Protein AF-A0A9D7QPB3-F1 (afdb_monomer)

Radius of gyration: 18.47 Å; Cα contacts (8 Å, |Δi|>4): 187; chains: 1; bounding box: 46×45×52 Å

Mean predicted aligned error: 7.81 Å

pLDDT: mean 87.66, std 16.95, range [31.95, 98.75]

Foldseek 3Di:
DDDDDPDPPPPPDPPDDDDDLDDPDDAWLDWDAAPVRWMWTDGQLAFIWIQDNVRRTDPDTPDHPNLFFPRDDPFGFNDKAADNCCVPPVDIDTDGDTFPLCVPQPPHPSDDSVDGDNDVDPDDD

Structure (mmCIF, N/CA/C/O backbone):
data_AF-A0A9D7QPB3-F1
#
_entry.id   AF-A0A9D7QPB3-F1
#
loop_
_atom_site.group_PDB
_atom_site.id
_atom_site.type_symbol
_atom_site.label_atom_id
_a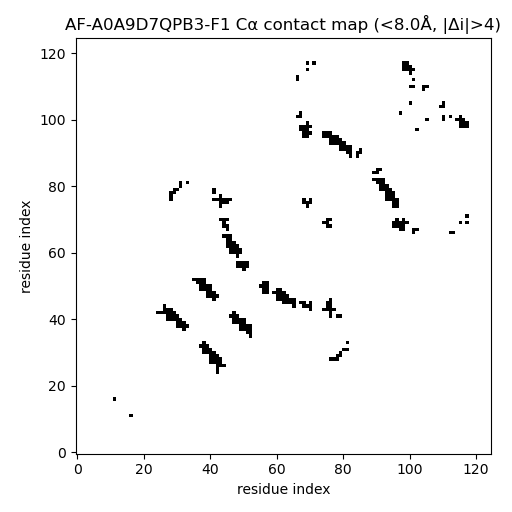tom_site.label_alt_id
_atom_site.label_comp_id
_atom_site.label_asym_id
_atom_site.label_entity_id
_atom_site.label_seq_id
_atom_site.pdbx_PDB_ins_code
_atom_site.Cartn_x
_atom_site.Cartn_y
_atom_site.Cartn_z
_atom_site.occupancy
_atom_site.B_iso_or_equiv
_atom_site.auth_seq_id
_atom_site.auth_comp_id
_atom_site.auth_asym_id
_atom_site.auth_atom_id
_atom_site.pdbx_PDB_model_num
ATOM 1 N N . MET A 1 1 ? -5.115 21.396 -3.109 1.00 39.22 1 MET A N 1
ATOM 2 C CA . MET A 1 1 ? -4.356 22.556 -2.589 1.00 39.22 1 MET A CA 1
ATOM 3 C C . MET A 1 1 ? -4.734 22.730 -1.128 1.00 39.22 1 MET A C 1
ATOM 5 O O . MET A 1 1 ? -5.882 23.034 -0.840 1.00 39.22 1 MET A O 1
ATOM 9 N N . LEU A 1 2 ? -3.802 22.401 -0.235 1.00 33.44 2 LEU A N 1
ATOM 10 C CA . LEU A 1 2 ? -3.960 22.394 1.219 1.00 33.44 2 LEU A CA 1
ATOM 11 C C . LEU A 1 2 ? -4.027 23.837 1.754 1.00 33.44 2 LEU A C 1
ATOM 13 O O . LEU A 1 2 ? -3.284 24.697 1.274 1.00 33.44 2 LEU A O 1
ATOM 17 N N . HIS A 1 3 ? -4.876 24.102 2.747 1.00 31.95 3 HIS A N 1
ATOM 18 C CA . HIS A 1 3 ? -4.805 25.316 3.564 1.00 31.95 3 HIS A CA 1
ATOM 19 C C . HIS A 1 3 ? -5.007 24.980 5.044 1.00 31.95 3 HIS A C 1
ATOM 21 O O . HIS A 1 3 ? -5.977 24.331 5.425 1.00 31.95 3 HIS A O 1
ATOM 27 N N . LEU A 1 4 ? -4.036 25.427 5.843 1.00 54.38 4 LEU A N 1
ATOM 28 C CA . LEU A 1 4 ? -3.980 25.422 7.303 1.00 54.38 4 LEU A CA 1
ATOM 29 C C . LEU A 1 4 ? -4.820 26.584 7.849 1.00 54.38 4 LEU A C 1
ATOM 31 O O . LEU A 1 4 ? -4.553 27.716 7.464 1.00 54.38 4 LEU A O 1
ATOM 35 N N . CYS A 1 5 ? -5.766 26.329 8.754 1.00 40.56 5 CYS A N 1
ATOM 36 C CA . CYS A 1 5 ? -6.184 27.210 9.858 1.00 40.56 5 CYS A CA 1
ATOM 37 C C . CYS A 1 5 ? -7.376 26.544 10.561 1.00 40.56 5 CYS A C 1
ATOM 39 O O . CYS A 1 5 ? -8.261 26.020 9.889 1.00 40.56 5 CYS A O 1
ATOM 41 N N . GLN A 1 6 ? -7.426 26.562 11.894 1.00 57.19 6 GLN A N 1
ATOM 42 C CA . GLN A 1 6 ? -8.628 26.203 12.652 1.00 57.19 6 GLN A CA 1
ATOM 43 C C . GLN A 1 6 ? -9.759 27.161 12.252 1.00 57.19 6 GLN A C 1
ATOM 45 O O . GLN A 1 6 ? -9.828 28.302 12.694 1.00 57.19 6 GLN A O 1
ATOM 50 N N . THR A 1 7 ? -10.626 26.716 11.359 1.00 45.25 7 THR A N 1
ATOM 51 C CA . THR A 1 7 ? -11.916 27.335 11.063 1.00 45.25 7 THR A CA 1
ATOM 52 C C . THR A 1 7 ? -12.871 26.167 10.932 1.00 45.25 7 THR A C 1
ATOM 54 O O . THR A 1 7 ? -12.514 25.170 10.301 1.00 45.25 7 THR A O 1
ATOM 57 N N . GLU A 1 8 ? -14.028 26.231 11.588 1.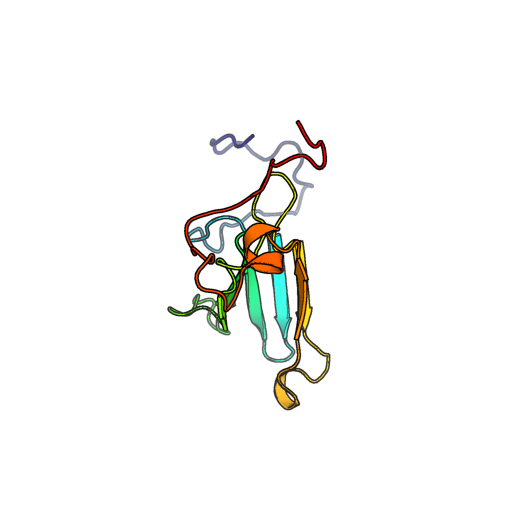00 51.28 8 GLU A N 1
ATOM 58 C CA . GLU A 1 8 ? -15.064 25.215 11.416 1.00 51.28 8 GLU A CA 1
ATOM 59 C C . GLU A 1 8 ? -15.226 24.932 9.921 1.00 51.28 8 GLU A C 1
ATOM 61 O O . GLU A 1 8 ? -15.383 25.854 9.114 1.00 51.28 8 GLU A O 1
ATOM 66 N N . LEU A 1 9 ? -15.065 23.663 9.542 1.00 53.38 9 LEU A N 1
ATOM 67 C CA . LEU A 1 9 ? -15.180 23.232 8.159 1.00 53.38 9 LEU A CA 1
ATOM 68 C C . LEU A 1 9 ? -16.580 23.637 7.694 1.00 53.38 9 LEU A C 1
ATOM 70 O O . LEU A 1 9 ? -17.568 23.047 8.117 1.00 53.38 9 LEU A O 1
ATOM 74 N N . ILE A 1 10 ? -16.662 24.624 6.800 1.00 58.03 10 ILE A N 1
ATOM 75 C CA . ILE A 1 10 ? -17.922 25.212 6.300 1.00 58.03 10 ILE A CA 1
ATOM 76 C C . ILE A 1 10 ? -18.783 24.165 5.539 1.00 58.03 10 ILE A C 1
ATOM 78 O O . ILE A 1 10 ? -19.906 24.435 5.130 1.00 58.03 10 ILE A O 1
ATOM 82 N N . ALA A 1 11 ? -18.272 22.938 5.378 1.00 63.34 11 ALA A N 1
ATOM 83 C CA . ALA A 1 11 ? -18.936 21.789 4.766 1.00 63.34 11 ALA A CA 1
ATOM 84 C C . ALA A 1 11 ? -19.021 20.543 5.678 1.00 63.34 11 ALA A C 1
ATOM 86 O O . ALA A 1 11 ? -19.440 19.481 5.216 1.00 63.34 11 ALA A O 1
ATOM 87 N N . GLN A 1 12 ? -18.621 20.623 6.952 1.00 73.19 12 GLN A N 1
ATOM 88 C CA . GLN A 1 12 ? -18.823 19.515 7.885 1.00 73.19 12 GLN A CA 1
ATOM 89 C C . GLN A 1 12 ? -20.291 19.504 8.311 1.00 73.19 12 GLN A C 1
ATOM 91 O O . GLN A 1 12 ? -20.772 20.454 8.926 1.00 73.19 12 GLN A O 1
ATOM 96 N N . PHE A 1 13 ? -21.017 18.440 7.957 1.00 76.62 13 PHE A N 1
ATOM 97 C CA . PHE A 1 13 ? -22.396 18.282 8.407 1.00 76.62 13 PHE A CA 1
ATOM 98 C C . PHE A 1 13 ? -22.452 18.381 9.940 1.00 76.62 13 PHE A C 1
ATOM 100 O O . PHE A 1 13 ? -21.599 17.794 10.616 1.00 76.62 13 PHE A O 1
ATOM 107 N N . PRO A 1 14 ? -23.447 19.091 10.502 1.00 73.56 14 PRO A N 1
ATOM 108 C CA . PRO A 1 14 ? -23.607 19.155 11.944 1.00 73.56 14 PRO A CA 1
ATOM 109 C C . PRO A 1 14 ? -23.729 17.721 12.478 1.00 73.56 14 PRO A C 1
ATOM 111 O O . PRO A 1 14 ? -24.544 16.950 11.972 1.00 73.56 14 PRO A O 1
ATOM 114 N N . ASN A 1 15 ? -22.888 17.373 13.460 1.00 86.69 15 ASN A N 1
ATOM 115 C CA . ASN A 1 15 ? -22.659 16.039 14.059 1.00 86.69 15 ASN A CA 1
ATOM 116 C C . ASN A 1 15 ? -21.517 15.182 13.481 1.00 86.69 15 ASN A C 1
ATOM 118 O O . ASN A 1 15 ? -21.329 14.056 13.938 1.00 86.69 15 ASN A O 1
ATOM 122 N N . PHE A 1 16 ? -20.713 15.694 12.551 1.00 87.44 16 PHE A N 1
ATOM 123 C CA . PHE A 1 16 ? -19.432 15.073 12.204 1.00 87.44 16 PHE A CA 1
ATOM 124 C C . PHE A 1 16 ? -18.287 15.771 12.939 1.00 87.44 16 PHE A C 1
ATOM 126 O O . PHE A 1 16 ? -18.298 16.989 13.103 1.00 87.44 16 PHE A O 1
ATOM 133 N N . THR A 1 17 ? -17.279 15.002 13.350 1.00 87.88 17 THR A N 1
ATOM 134 C CA . THR A 1 17 ? -16.012 15.513 13.889 1.00 87.88 17 THR A CA 1
ATOM 135 C C . THR A 1 17 ? -14.860 15.088 12.986 1.00 87.88 17 THR A C 1
ATOM 137 O O . THR A 1 17 ? -14.963 14.122 12.233 1.00 87.88 17 THR A O 1
ATOM 140 N N . ASN A 1 18 ? -13.771 15.854 13.011 1.00 87.06 18 ASN A N 1
ATOM 141 C CA . ASN A 1 18 ? -12.527 15.503 12.337 1.00 87.06 18 ASN A CA 1
ATOM 142 C C . ASN A 1 18 ? -11.421 15.436 13.392 1.00 87.06 18 ASN A C 1
ATOM 144 O O . ASN A 1 18 ? -11.233 16.391 14.147 1.00 87.06 18 ASN A O 1
ATOM 148 N N . SER A 1 19 ? -10.715 14.313 13.455 1.00 89.75 19 SER A N 1
ATOM 149 C CA . SER A 1 19 ? -9.561 14.123 14.324 1.00 89.75 19 SER A CA 1
ATOM 150 C C . SER A 1 19 ? -8.389 13.583 13.517 1.00 89.75 19 SER A C 1
ATOM 152 O O . SER A 1 19 ? -8.524 12.679 12.694 1.00 89.75 19 SER A O 1
ATOM 154 N N . VAL A 1 20 ? -7.209 14.143 13.771 1.00 88.94 20 VAL A N 1
ATOM 155 C CA . VAL A 1 20 ? -5.968 13.623 13.200 1.00 88.94 20 VAL A CA 1
ATOM 156 C C . VAL A 1 20 ? -5.597 12.349 13.951 1.00 88.94 20 VAL A C 1
ATOM 158 O O . VAL A 1 20 ? -5.404 12.385 15.164 1.00 88.94 20 VAL A O 1
ATOM 161 N N . ILE A 1 21 ? -5.492 11.237 13.224 1.00 87.69 21 ILE A N 1
ATOM 162 C CA . ILE A 1 21 ? -5.094 9.935 13.783 1.00 87.69 21 ILE A CA 1
ATOM 163 C C . ILE A 1 21 ? -3.582 9.713 13.651 1.00 87.69 21 ILE A C 1
ATOM 165 O O . ILE A 1 21 ? -2.956 9.158 14.547 1.00 87.69 21 ILE A O 1
ATOM 169 N N . SER A 1 22 ? -2.976 10.161 12.548 1.00 89.25 22 SER A N 1
ATOM 170 C CA . SER A 1 22 ? -1.536 10.050 12.289 1.00 89.25 22 SER A CA 1
ATOM 171 C C . SER A 1 22 ? -1.107 11.030 11.191 1.00 89.25 22 SER A C 1
ATOM 173 O O . SER A 1 22 ? -1.926 11.425 10.362 1.00 89.25 22 SER A O 1
ATOM 175 N N . THR A 1 23 ? 0.168 11.429 11.185 1.00 88.94 23 THR A N 1
ATOM 176 C CA . THR A 1 23 ? 0.734 12.416 10.243 1.00 88.94 23 THR A CA 1
ATOM 177 C C . THR A 1 23 ? 1.997 11.941 9.519 1.00 88.94 23 THR A C 1
ATOM 179 O O . THR A 1 23 ? 2.510 12.655 8.665 1.00 88.94 23 THR A O 1
ATOM 182 N N . SER A 1 24 ? 2.517 10.752 9.836 1.00 90.88 24 SER A N 1
ATOM 183 C CA . SER A 1 24 ? 3.798 10.249 9.313 1.00 90.88 24 SER A CA 1
ATOM 184 C C . SER A 1 24 ? 3.620 9.402 8.046 1.00 90.88 24 SER A C 1
ATOM 186 O O . SER A 1 24 ? 3.898 8.195 8.044 1.00 90.88 24 SER A O 1
ATOM 188 N N . TRP A 1 25 ? 3.135 10.043 6.983 1.00 95.88 25 TRP A N 1
ATOM 189 C CA . TRP A 1 25 ? 2.842 9.425 5.688 1.00 95.88 25 TRP A CA 1
ATOM 190 C C . TRP A 1 25 ? 3.347 10.291 4.536 1.00 95.88 25 TRP A C 1
ATOM 192 O O . TRP A 1 25 ? 3.342 11.516 4.651 1.00 95.88 25 TRP A O 1
ATOM 202 N N . ASP A 1 26 ? 3.742 9.650 3.440 1.00 96.06 26 ASP A N 1
ATOM 203 C CA . ASP A 1 26 ? 4.212 10.332 2.234 1.00 96.06 26 ASP A CA 1
ATOM 204 C C . ASP A 1 26 ? 3.018 10.765 1.364 1.00 96.06 26 ASP A C 1
ATOM 206 O O . ASP A 1 26 ? 2.766 11.957 1.193 1.00 96.06 26 ASP A O 1
ATOM 210 N N . GLU A 1 27 ? 2.241 9.804 0.849 1.00 96.31 27 GLU A N 1
ATOM 211 C CA . GLU A 1 27 ? 1.068 10.067 -0.001 1.00 96.31 27 GLU A CA 1
ATOM 212 C C . GLU A 1 27 ? 0.094 8.878 0.053 1.00 96.31 27 GLU A C 1
ATOM 214 O O . GLU A 1 27 ? 0.210 7.931 -0.724 1.00 96.31 27 GLU A O 1
ATOM 219 N N . VAL A 1 28 ? -0.824 8.882 1.028 1.00 97.12 28 VAL A N 1
ATOM 220 C CA . VAL A 1 28 ? -1.791 7.787 1.245 1.00 97.12 28 VAL A CA 1
ATOM 221 C C . VAL A 1 28 ? -2.882 7.811 0.180 1.00 97.12 28 VAL A C 1
ATOM 223 O O . VAL A 1 28 ? -3.566 8.820 0.024 1.00 97.12 28 VAL A O 1
ATOM 226 N N . GLU A 1 29 ? -3.099 6.667 -0.466 1.00 97.62 29 GLU A N 1
ATOM 227 C CA . GLU A 1 29 ? -4.192 6.455 -1.428 1.00 97.62 29 GLU A CA 1
ATOM 228 C C . GLU A 1 29 ? -5.374 5.710 -0.791 1.00 97.62 29 GLU A C 1
ATOM 230 O O . GLU A 1 29 ? -6.527 5.884 -1.184 1.00 97.62 29 GLU A O 1
ATOM 235 N N . GLY A 1 30 ? -5.120 4.914 0.250 1.00 97.50 30 GLY A N 1
ATOM 236 C CA . GLY A 1 30 ? -6.185 4.319 1.045 1.00 97.50 30 GLY A CA 1
ATO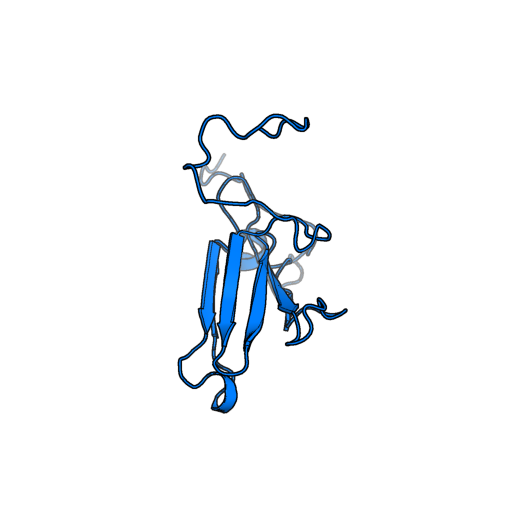M 237 C C . GLY A 1 30 ? -5.693 3.365 2.122 1.00 97.50 30 GLY A C 1
ATOM 238 O O . GLY A 1 30 ? -4.495 3.226 2.381 1.00 97.50 30 GLY A O 1
ATOM 239 N N . PHE A 1 31 ? -6.656 2.729 2.784 1.00 97.94 31 PHE A N 1
ATOM 240 C CA . PHE A 1 31 ? -6.408 1.711 3.793 1.00 97.94 31 PHE A CA 1
ATOM 241 C C . PHE A 1 31 ? -7.560 0.702 3.867 1.00 97.94 31 PHE A C 1
ATOM 243 O O . PHE A 1 31 ? -8.681 0.976 3.433 1.00 97.94 31 PHE A O 1
ATOM 250 N N . VAL A 1 32 ? -7.290 -0.465 4.448 1.00 98.25 32 VAL A N 1
ATOM 251 C CA . VAL A 1 32 ? -8.290 -1.500 4.736 1.00 98.25 32 VAL A CA 1
ATOM 252 C C . VAL A 1 32 ? -7.974 -2.192 6.060 1.00 98.25 32 VAL A C 1
ATOM 254 O O . VAL A 1 32 ? -6.806 -2.355 6.416 1.00 98.25 32 VAL A O 1
ATOM 257 N N . TRP A 1 33 ? -9.012 -2.596 6.791 1.00 97.56 33 TRP A N 1
ATOM 258 C CA . TRP A 1 33 ? -8.881 -3.470 7.956 1.00 97.56 33 TRP A CA 1
ATOM 259 C C . TRP A 1 33 ? -9.072 -4.925 7.553 1.00 97.56 33 TRP A C 1
ATOM 261 O O . TRP A 1 33 ? -9.933 -5.237 6.730 1.00 97.56 33 TRP A O 1
ATOM 271 N N . ASP A 1 34 ? -8.337 -5.821 8.194 1.00 96.81 34 ASP A N 1
ATOM 272 C CA . ASP A 1 34 ? -8.697 -7.234 8.193 1.00 96.81 34 ASP A CA 1
ATOM 273 C C . ASP A 1 34 ? -9.674 -7.597 9.324 1.00 96.81 34 ASP A C 1
ATOM 275 O O . ASP A 1 34 ? -10.079 -6.765 10.140 1.00 96.81 34 ASP A O 1
ATOM 279 N N . SER A 1 35 ? -10.019 -8.883 9.403 1.00 94.19 35 SER A N 1
ATOM 280 C CA . SER A 1 35 ? -10.928 -9.443 10.409 1.00 94.19 35 SER A CA 1
ATOM 281 C C . SER A 1 35 ? -10.426 -9.363 11.857 1.00 94.19 35 SER A C 1
ATOM 283 O O . SER A 1 35 ? -11.205 -9.589 12.781 1.00 94.19 35 SER A O 1
ATOM 285 N N . THR A 1 36 ? -9.152 -9.036 12.080 1.00 95.44 36 THR A N 1
ATOM 286 C CA . THR A 1 36 ? -8.542 -8.885 13.411 1.00 95.44 36 THR A CA 1
ATOM 287 C C . THR A 1 36 ? -8.457 -7.427 13.865 1.00 95.44 36 THR A C 1
ATOM 289 O O . THR A 1 36 ? -8.125 -7.164 15.020 1.00 95.44 36 THR A O 1
ATOM 292 N N . GLY A 1 37 ? -8.756 -6.477 12.972 1.00 96.19 37 GLY A N 1
ATOM 293 C CA . GLY A 1 37 ? -8.624 -5.041 13.216 1.00 96.19 37 GLY A CA 1
ATOM 294 C C . GLY A 1 37 ? -7.236 -4.473 12.905 1.00 96.19 37 GLY A C 1
ATOM 295 O O . GLY A 1 37 ? -7.006 -3.288 13.149 1.00 96.19 37 GLY A O 1
ATOM 296 N N . GLN A 1 38 ? -6.318 -5.272 12.352 1.00 97.69 38 GLN A N 1
ATOM 297 C CA . GLN A 1 38 ? -5.062 -4.762 11.803 1.00 97.69 38 GLN A CA 1
ATOM 298 C C . GLN A 1 38 ? -5.341 -4.014 10.496 1.00 97.69 38 GLN A C 1
ATOM 300 O O . GLN A 1 38 ? -6.184 -4.420 9.696 1.00 97.69 38 GLN A O 1
ATOM 305 N N . GLN A 1 39 ? -4.636 -2.906 10.302 1.00 98.06 39 GLN A N 1
ATOM 306 C CA . GLN A 1 39 ? -4.796 -2.014 9.161 1.00 98.06 39 GLN A CA 1
ATOM 307 C C . GLN A 1 39 ? -3.652 -2.185 8.168 1.00 98.06 39 GLN A C 1
ATOM 309 O O . GLN A 1 39 ? -2.489 -2.315 8.555 1.00 98.06 39 GLN A O 1
ATOM 314 N N . TYR A 1 40 ? -3.993 -2.102 6.888 1.00 98.56 40 TYR A N 1
ATOM 315 C CA . TYR A 1 40 ? -3.062 -2.080 5.769 1.00 98.56 40 TYR A CA 1
ATOM 316 C C . TYR A 1 40 ? -3.266 -0.767 5.035 1.00 98.56 40 TYR A C 1
ATOM 318 O O . TYR A 1 40 ? -4.345 -0.527 4.499 1.00 98.56 40 TYR A O 1
ATOM 326 N N . VAL A 1 41 ? -2.254 0.094 5.060 1.00 98.56 41 VAL A N 1
ATOM 327 C CA . VAL A 1 41 ? -2.287 1.441 4.480 1.00 98.56 41 VAL A CA 1
ATOM 328 C C . VAL A 1 41 ? -1.331 1.459 3.302 1.00 98.56 41 VAL A C 1
ATOM 330 O O . VAL A 1 41 ? -0.160 1.122 3.477 1.00 98.56 41 VAL A O 1
ATOM 333 N N . TRP A 1 42 ? -1.791 1.844 2.116 1.00 98.69 42 TRP A N 1
ATOM 334 C CA . TRP A 1 42 ? -0.922 1.930 0.944 1.00 98.69 42 TRP A CA 1
ATOM 335 C C . TRP A 1 42 ? -0.680 3.375 0.529 1.00 98.69 42 TRP A C 1
ATOM 337 O O . TRP A 1 42 ? -1.563 4.236 0.588 1.00 98.69 42 TRP A O 1
ATOM 347 N N . GLU A 1 43 ? 0.555 3.625 0.115 1.00 98.56 43 GLU A N 1
ATOM 348 C CA . GLU A 1 43 ? 1.003 4.910 -0.395 1.00 98.56 43 GLU A CA 1
ATOM 349 C C . GLU A 1 43 ? 1.228 4.818 -1.902 1.00 98.56 43 GLU A C 1
ATOM 351 O O . GLU A 1 43 ? 1.747 3.817 -2.411 1.00 98.56 43 GLU A O 1
ATOM 356 N N . LYS A 1 44 ? 0.900 5.902 -2.604 1.00 98.31 44 LYS A N 1
ATOM 357 C CA . LYS A 1 44 ? 0.985 6.040 -4.060 1.00 98.31 44 LYS A CA 1
ATOM 358 C C . LYS A 1 44 ? 2.330 5.607 -4.641 1.00 98.31 44 LYS A C 1
ATOM 360 O O . LYS A 1 44 ? 2.389 5.051 -5.734 1.00 98.31 44 LYS A O 1
ATOM 365 N N . GLY A 1 45 ? 3.409 5.825 -3.890 1.00 97.44 45 GLY A N 1
ATOM 366 C CA . GLY A 1 45 ? 4.772 5.464 -4.272 1.00 97.44 45 GLY A CA 1
ATOM 367 C C . GLY A 1 45 ? 5.071 3.965 -4.329 1.00 97.44 45 GLY A C 1
ATOM 368 O O . GLY A 1 45 ? 6.173 3.619 -4.727 1.00 97.44 45 GLY A O 1
ATOM 369 N N . GLY A 1 46 ? 4.143 3.078 -3.957 1.00 98.44 46 GLY A N 1
ATOM 370 C CA . GLY A 1 46 ? 4.358 1.629 -4.031 1.00 98.44 46 GLY A CA 1
ATOM 371 C C . GLY A 1 46 ? 4.771 0.978 -2.716 1.00 98.44 46 GLY A C 1
ATOM 372 O O . GLY A 1 46 ? 5.443 -0.052 -2.729 1.00 98.44 46 GLY A O 1
ATOM 373 N N . LYS A 1 47 ? 4.375 1.560 -1.581 1.00 98.69 47 LYS A N 1
ATOM 374 C CA . LYS A 1 47 ? 4.568 0.952 -0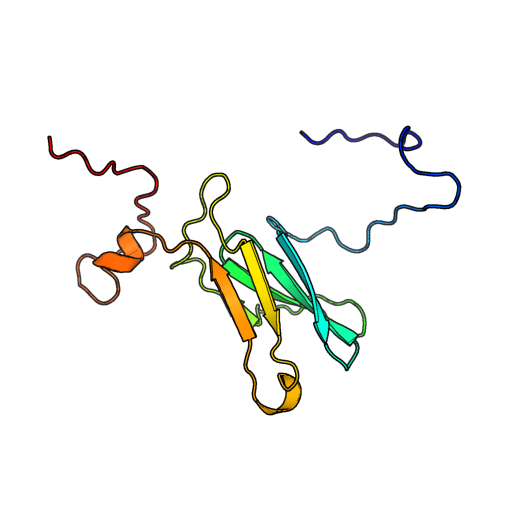.260 1.00 98.69 47 LYS A CA 1
ATOM 375 C C . LYS A 1 47 ? 3.235 0.553 0.344 1.00 98.69 47 LYS A C 1
ATOM 377 O O . LYS A 1 47 ? 2.268 1.307 0.269 1.00 98.69 47 LYS A O 1
ATOM 382 N N . VAL A 1 48 ? 3.211 -0.602 1.000 1.00 98.75 48 VAL A N 1
ATOM 383 C CA . VAL A 1 48 ? 2.102 -1.039 1.853 1.00 98.75 48 VAL A CA 1
ATOM 384 C C . VAL A 1 48 ? 2.623 -1.165 3.274 1.00 98.75 48 VAL A C 1
ATOM 386 O O . VAL A 1 48 ? 3.548 -1.926 3.543 1.00 98.75 48 VAL A O 1
ATOM 389 N N . TRP A 1 49 ? 2.019 -0.431 4.193 1.00 98.62 49 TRP A N 1
ATOM 390 C CA . TRP A 1 49 ? 2.364 -0.410 5.605 1.00 98.62 49 TRP A CA 1
ATOM 391 C C . TRP A 1 49 ? 1.339 -1.174 6.423 1.00 98.62 49 TRP A C 1
ATOM 393 O O . TRP A 1 49 ? 0.146 -1.149 6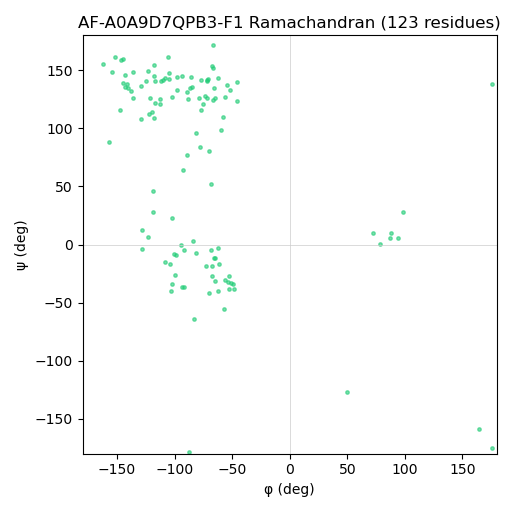.129 1.00 98.62 49 TRP A O 1
ATOM 403 N N . VAL A 1 50 ? 1.810 -1.790 7.501 1.00 98.38 50 VAL A N 1
ATOM 404 C CA . VAL A 1 50 ? 0.944 -2.375 8.521 1.00 98.38 50 VAL A CA 1
ATOM 405 C C . VAL A 1 50 ? 0.822 -1.395 9.676 1.00 98.38 50 VAL A C 1
ATOM 407 O O . VAL A 1 50 ? 1.827 -0.873 10.164 1.00 98.38 50 VAL A O 1
ATOM 410 N N . VAL A 1 51 ? -0.403 -1.178 10.132 1.00 98.12 51 VAL A N 1
ATOM 411 C CA . VAL A 1 51 ? -0.702 -0.506 11.394 1.00 98.12 51 VAL A CA 1
ATOM 412 C C . VAL A 1 51 ? -1.327 -1.543 12.323 1.00 98.12 51 VAL A C 1
ATOM 414 O O . VAL A 1 51 ? -2.321 -2.185 11.977 1.00 98.12 51 VAL A O 1
ATOM 417 N N . ASP A 1 52 ? -0.700 -1.767 13.476 1.00 96.88 52 ASP A N 1
ATOM 418 C CA . ASP A 1 52 ? -1.141 -2.772 14.439 1.00 96.88 52 ASP A CA 1
ATOM 419 C C . ASP A 1 52 ? -2.504 -2.425 15.070 1.00 96.88 52 ASP A C 1
ATOM 421 O O . ASP A 1 52 ? -3.052 -1.335 14.896 1.00 96.88 52 ASP A O 1
ATOM 425 N N . THR A 1 53 ? -3.067 -3.366 15.828 1.00 96.88 53 THR A N 1
ATOM 426 C CA . THR A 1 53 ? -4.370 -3.192 16.494 1.00 96.88 53 THR A CA 1
ATOM 427 C C . THR A 1 53 ? -4.361 -2.116 17.587 1.00 96.88 53 THR A C 1
ATOM 429 O O . THR A 1 53 ? -5.422 -1.737 18.073 1.00 96.88 53 THR A O 1
ATOM 432 N N . SER A 1 54 ? -3.182 -1.628 17.983 1.00 95.50 54 SER A N 1
ATOM 433 C CA . SER A 1 54 ? -3.003 -0.514 18.920 1.00 95.50 54 SER A CA 1
ATOM 434 C C . SER A 1 54 ? -2.843 0.833 18.200 1.00 95.50 54 SER A C 1
ATOM 436 O O . SER A 1 54 ? -2.709 1.860 18.861 1.00 95.50 54 SER A O 1
ATOM 438 N N . GLY A 1 55 ? -2.866 0.850 16.862 1.00 94.19 55 GLY A N 1
ATOM 439 C CA . GLY A 1 55 ? -2.721 2.052 16.042 1.00 94.19 55 GLY A CA 1
ATOM 440 C C . GLY A 1 55 ? -1.276 2.420 15.690 1.00 94.19 55 GLY A C 1
ATOM 441 O O . GLY A 1 55 ? -1.050 3.498 15.139 1.00 94.19 55 GLY A O 1
ATOM 442 N N . ASN A 1 56 ? -0.290 1.559 15.962 1.00 95.38 56 ASN A N 1
ATOM 443 C CA . ASN A 1 56 ? 1.109 1.845 15.644 1.00 95.38 56 ASN A CA 1
ATOM 444 C C . ASN A 1 56 ? 1.462 1.388 14.226 1.00 95.38 56 ASN A C 1
ATOM 446 O O . ASN A 1 56 ? 1.330 0.210 13.891 1.00 95.38 56 ASN A O 1
ATOM 450 N N . LYS A 1 57 ? 1.988 2.305 13.406 1.00 96.62 57 LYS A N 1
ATOM 451 C CA . LYS A 1 57 ? 2.631 1.977 12.124 1.00 96.62 57 LYS A CA 1
ATOM 452 C C . LYS A 1 57 ? 3.916 1.187 12.390 1.00 96.62 57 LYS A C 1
ATOM 454 O O . LYS A 1 57 ? 4.783 1.657 13.126 1.00 96.62 57 LYS A O 1
ATOM 459 N N . LEU A 1 58 ? 4.043 -0.001 11.799 1.00 97.31 58 LEU A N 1
A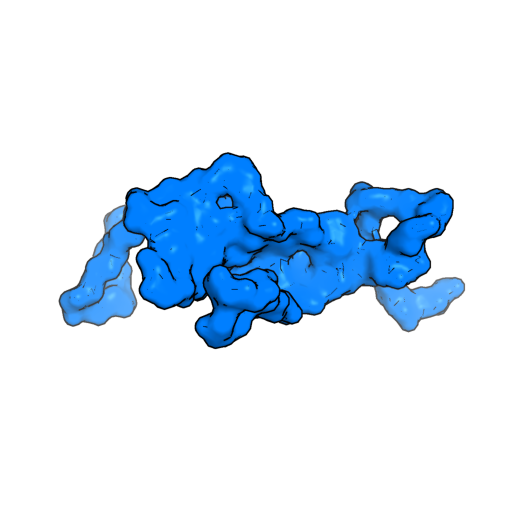TOM 460 C CA . LEU A 1 58 ? 5.251 -0.817 11.928 1.00 97.31 58 LEU A CA 1
ATOM 461 C C . LEU A 1 58 ? 6.450 -0.150 11.235 1.00 97.31 58 LEU A C 1
ATOM 463 O O . LEU A 1 58 ? 6.296 0.592 10.266 1.00 97.31 58 LEU A O 1
ATOM 467 N N . ALA A 1 59 ? 7.659 -0.440 11.726 1.00 96.56 59 ALA A N 1
ATOM 468 C CA . ALA A 1 59 ? 8.895 0.183 11.242 1.00 96.56 59 ALA A CA 1
ATOM 469 C C . ALA A 1 59 ? 9.269 -0.209 9.801 1.00 96.56 59 ALA A C 1
ATOM 471 O O . ALA A 1 59 ? 9.938 0.556 9.110 1.00 96.56 59 ALA A O 1
ATOM 472 N N . SER A 1 60 ? 8.842 -1.390 9.352 1.00 97.62 60 SER A N 1
ATOM 473 C CA . SER A 1 60 ? 9.070 -1.882 7.993 1.00 97.62 60 SER A CA 1
ATOM 474 C C . SER A 1 60 ? 7.737 -2.063 7.270 1.00 97.62 60 SER A C 1
ATOM 476 O O . SER A 1 60 ? 6.771 -2.518 7.893 1.00 97.62 60 SER A O 1
ATOM 478 N N . PRO A 1 61 ? 7.667 -1.725 5.972 1.00 98.19 61 PRO A N 1
ATOM 479 C CA . PRO A 1 61 ? 6.473 -1.980 5.183 1.00 98.19 61 PRO A CA 1
ATOM 480 C C . PRO A 1 61 ? 6.258 -3.491 5.001 1.00 98.19 61 PRO A C 1
ATOM 482 O O . PRO A 1 61 ? 7.208 -4.273 5.016 1.00 98.19 61 PRO A O 1
ATOM 485 N N . LEU A 1 62 ? 5.001 -3.893 4.804 1.00 98.19 62 LEU A N 1
ATOM 486 C CA . LEU A 1 62 ? 4.637 -5.234 4.336 1.00 98.19 62 LEU A CA 1
ATOM 487 C C . LEU A 1 62 ? 5.198 -5.491 2.934 1.00 98.19 62 LEU A C 1
ATOM 489 O O . LEU A 1 62 ? 5.643 -6.594 2.634 1.00 98.19 62 LEU A O 1
ATOM 493 N N . LEU A 1 63 ? 5.140 -4.466 2.083 1.00 98.62 63 LEU A N 1
ATOM 494 C CA . LEU A 1 63 ? 5.595 -4.507 0.703 1.00 98.62 63 LEU A CA 1
ATOM 495 C C . LEU A 1 63 ? 6.232 -3.170 0.334 1.00 98.62 63 LEU A C 1
ATOM 497 O O . LEU A 1 63 ? 5.659 -2.116 0.613 1.00 98.62 63 LEU A O 1
ATOM 501 N N . ASP A 1 64 ? 7.373 -3.233 -0.343 1.00 98.31 64 ASP A N 1
ATOM 502 C CA . ASP A 1 64 ? 8.004 -2.090 -0.994 1.00 98.31 64 ASP A CA 1
ATOM 503 C C . ASP A 1 64 ? 8.335 -2.471 -2.443 1.00 98.31 64 ASP A C 1
ATOM 505 O O . ASP A 1 64 ? 9.219 -3.289 -2.691 1.00 98.31 64 ASP A O 1
ATOM 509 N N . ILE A 1 65 ? 7.577 -1.909 -3.385 1.00 97.75 65 ILE A N 1
ATOM 510 C CA . ILE A 1 65 ? 7.773 -2.038 -4.838 1.00 97.75 65 ILE A CA 1
ATOM 511 C C . ILE A 1 65 ? 8.025 -0.663 -5.471 1.00 97.75 65 ILE A C 1
ATOM 513 O O . ILE A 1 65 ? 7.700 -0.422 -6.633 1.00 97.75 65 ILE A O 1
ATOM 517 N N . THR A 1 66 ? 8.596 0.269 -4.705 1.00 96.69 66 THR A N 1
ATOM 518 C CA . THR A 1 66 ? 8.859 1.649 -5.154 1.00 96.69 66 THR A CA 1
ATOM 519 C C . THR A 1 66 ? 9.711 1.734 -6.419 1.00 96.69 66 THR A C 1
ATOM 521 O O . THR A 1 66 ? 9.537 2.653 -7.212 1.00 96.69 66 THR A O 1
ATOM 524 N N . GLU A 1 67 ? 10.600 0.764 -6.632 1.00 94.69 67 GLU A N 1
ATOM 525 C CA . GLU A 1 67 ? 11.465 0.659 -7.813 1.00 94.69 67 GLU A CA 1
ATOM 526 C C . GLU A 1 67 ? 10.714 0.245 -9.095 1.00 94.69 67 GLU A C 1
ATOM 528 O O . GLU A 1 67 ? 11.228 0.381 -10.207 1.00 94.69 67 GLU A O 1
ATOM 533 N N . GLU A 1 68 ? 9.516 -0.318 -8.943 1.00 95.44 68 GLU A N 1
ATOM 534 C CA . GLU A 1 68 ? 8.658 -0.793 -10.030 1.00 95.44 68 GLU A CA 1
ATOM 535 C C . GLU A 1 68 ? 7.524 0.185 -10.331 1.00 95.44 68 GLU A C 1
ATOM 537 O O . GLU A 1 68 ? 7.108 0.334 -11.485 1.00 95.44 68 GLU A O 1
ATOM 542 N N . VAL A 1 69 ? 7.011 0.859 -9.301 1.00 96.56 69 VAL A N 1
ATOM 543 C CA . VAL A 1 69 ? 5.825 1.700 -9.426 1.00 96.56 69 VAL A CA 1
ATOM 544 C C . VAL A 1 69 ? 6.119 2.974 -10.206 1.00 96.56 69 VAL A C 1
ATOM 546 O O . VAL A 1 69 ? 6.952 3.812 -9.862 1.00 96.56 69 VAL A O 1
ATOM 549 N N . GLY A 1 70 ? 5.307 3.168 -11.234 1.00 95.06 70 GLY A N 1
ATOM 550 C CA . GLY A 1 70 ? 5.205 4.392 -11.990 1.00 95.06 70 GLY A CA 1
ATOM 551 C C . GLY A 1 70 ? 4.549 5.524 -11.208 1.00 95.06 70 GLY A C 1
ATOM 552 O O . GLY A 1 70 ? 3.372 5.810 -11.406 1.00 95.06 70 GLY A O 1
ATOM 553 N N . ASN A 1 71 ? 5.305 6.191 -10.337 1.00 93.94 71 ASN A N 1
ATOM 554 C CA . ASN A 1 71 ? 4.783 7.241 -9.463 1.00 93.94 71 ASN A CA 1
ATOM 555 C C . ASN A 1 71 ? 4.832 8.647 -10.108 1.00 93.94 71 ASN A C 1
ATOM 557 O O . ASN A 1 71 ? 5.694 9.464 -9.779 1.00 93.94 71 ASN A O 1
ATOM 561 N N . TRP A 1 72 ? 3.910 8.960 -11.027 1.00 90.69 72 TRP A N 1
ATOM 562 C CA . TRP A 1 72 ? 3.802 10.298 -11.638 1.00 90.69 72 TRP A CA 1
ATOM 563 C C . TRP A 1 72 ? 2.349 10.739 -11.846 1.00 90.69 72 TRP A C 1
ATOM 565 O O . TRP A 1 72 ? 1.528 9.973 -12.331 1.00 90.69 72 TRP A O 1
ATOM 575 N N . ARG A 1 73 ? 2.019 12.010 -11.560 1.00 90.75 73 ARG A N 1
ATOM 576 C CA . ARG A 1 73 ? 0.632 12.531 -11.653 1.00 90.75 73 ARG A CA 1
ATOM 577 C C . ARG A 1 73 ? -0.346 11.602 -10.921 1.00 90.75 73 ARG A C 1
ATOM 579 O O . ARG A 1 73 ? -0.051 11.271 -9.786 1.00 90.75 73 ARG A O 1
ATOM 586 N N . ASP A 1 74 ? -1.415 11.149 -11.571 1.00 92.31 74 ASP A N 1
ATOM 587 C CA . ASP A 1 74 ? -2.412 10.229 -11.005 1.00 92.31 74 ASP A CA 1
ATOM 588 C C . ASP A 1 74 ? -1.995 8.746 -11.113 1.00 92.31 74 ASP A C 1
ATOM 590 O O . ASP A 1 74 ? -2.763 7.847 -10.773 1.00 92.31 74 ASP A O 1
ATOM 594 N N . HIS A 1 75 ? -0.792 8.462 -11.622 1.00 94.69 75 HIS A N 1
ATOM 595 C CA . HIS A 1 75 ? -0.218 7.120 -11.632 1.00 94.69 75 HIS A CA 1
ATOM 596 C C . HIS A 1 75 ? 0.500 6.828 -10.316 1.00 94.69 75 HIS A C 1
ATOM 598 O O . HIS A 1 75 ? 1.160 7.696 -9.734 1.00 94.69 75 HIS A O 1
ATOM 604 N N . GLY A 1 76 ? 0.402 5.575 -9.892 1.00 97.19 76 GLY A N 1
ATOM 605 C CA . GLY A 1 76 ? 1.007 5.057 -8.678 1.00 97.19 76 GLY A CA 1
ATOM 606 C C . GLY A 1 76 ? 0.377 3.720 -8.306 1.00 97.19 76 GLY A C 1
ATOM 607 O O . GLY A 1 76 ? -0.212 3.045 -9.159 1.00 97.19 76 GLY A O 1
ATOM 608 N N . LEU A 1 77 ? 0.503 3.355 -7.034 1.00 98.44 77 LEU A N 1
ATOM 609 C CA . LEU A 1 77 ? -0.275 2.306 -6.386 1.00 98.44 77 LEU A CA 1
ATOM 610 C C . LEU A 1 77 ? -1.640 2.867 -5.971 1.00 98.44 77 LEU A C 1
ATOM 612 O O . LEU A 1 77 ? -1.780 3.465 -4.909 1.00 98.44 77 LEU A O 1
ATOM 616 N N . ASN A 1 78 ? -2.641 2.652 -6.822 1.00 98.00 78 ASN A N 1
ATOM 617 C CA . ASN A 1 78 ? -3.953 3.295 -6.719 1.00 98.00 78 ASN A CA 1
ATOM 618 C C . ASN A 1 78 ? -5.023 2.382 -6.102 1.00 98.00 78 ASN A C 1
ATOM 620 O O . ASN A 1 78 ? -6.139 2.823 -5.838 1.00 98.00 78 ASN A O 1
ATOM 624 N N . GLY A 1 79 ? -4.724 1.099 -5.890 1.00 98.00 79 GLY A N 1
ATOM 625 C CA . GLY A 1 79 ? -5.658 0.176 -5.260 1.00 98.00 79 GLY A CA 1
ATOM 626 C C . GLY A 1 79 ? -4.973 -0.989 -4.566 1.00 98.00 79 GLY A C 1
ATOM 627 O O . GLY A 1 79 ? -3.929 -1.472 -5.004 1.00 98.00 79 GLY A O 1
ATOM 628 N N . PHE A 1 80 ? -5.608 -1.448 -3.494 1.00 98.69 80 PHE A N 1
ATOM 629 C CA . PHE A 1 80 ? -5.185 -2.575 -2.677 1.00 98.69 80 PHE A CA 1
ATOM 630 C C . PHE A 1 80 ? -6.425 -3.326 -2.186 1.00 98.69 80 PHE A C 1
ATOM 632 O O . PHE A 1 80 ? -7.410 -2.705 -1.780 1.00 98.69 80 PHE A O 1
ATOM 639 N N . ALA A 1 81 ? -6.375 -4.654 -2.197 1.00 98.38 81 ALA A N 1
ATOM 640 C CA . ALA A 1 81 ? -7.416 -5.497 -1.625 1.00 98.38 81 ALA A CA 1
ATOM 641 C C . ALA A 1 81 ? -6.798 -6.701 -0.916 1.00 98.38 81 ALA A C 1
ATOM 643 O O . ALA A 1 81 ? -5.925 -7.371 -1.465 1.00 98.38 81 ALA A O 1
ATOM 644 N N . LEU A 1 82 ? -7.288 -6.998 0.284 1.00 98.50 82 LEU A N 1
ATOM 645 C CA . LEU A 1 82 ? -7.007 -8.271 0.937 1.00 98.50 82 LEU A CA 1
ATOM 646 C C . LEU A 1 82 ? -7.867 -9.362 0.307 1.00 98.50 82 LEU A C 1
ATOM 648 O O . LEU A 1 82 ? -9.044 -9.138 0.014 1.00 98.50 82 LEU A O 1
ATOM 652 N N . ASP A 1 83 ? -7.296 -10.550 0.146 1.00 98.19 83 ASP A N 1
ATOM 653 C CA . ASP A 1 83 ? -8.104 -11.742 -0.058 1.00 98.19 83 ASP A CA 1
ATOM 654 C C . ASP A 1 83 ? -8.998 -11.984 1.178 1.00 98.19 83 ASP A C 1
ATOM 656 O O . ASP A 1 83 ? -8.551 -11.735 2.304 1.00 98.19 83 ASP A O 1
ATOM 660 N N . PRO A 1 84 ? -10.250 -12.457 1.025 1.00 96.25 84 PRO A N 1
ATOM 661 C CA . PRO A 1 84 ? -11.114 -12.758 2.169 1.00 96.25 84 PRO A CA 1
ATOM 662 C C . PRO A 1 84 ? -10.472 -13.702 3.197 1.00 96.25 84 PRO A C 1
ATOM 664 O O . PRO A 1 84 ? -10.700 -13.536 4.396 1.00 96.25 84 PRO A O 1
ATOM 667 N N . ASP A 1 85 ? -9.616 -14.625 2.742 1.00 96.69 85 ASP A N 1
ATOM 668 C CA . ASP A 1 85 ? -8.876 -15.570 3.582 1.00 96.69 85 ASP A CA 1
ATOM 669 C C . ASP A 1 85 ? -7.405 -15.153 3.786 1.00 96.69 85 ASP A C 1
ATOM 671 O O . ASP A 1 85 ? -6.559 -15.988 4.118 1.00 96.69 85 ASP A O 1
ATOM 675 N N . PHE A 1 86 ? -7.071 -13.862 3.633 1.00 97.12 86 PHE A N 1
ATOM 676 C CA . PHE A 1 86 ? -5.701 -13.326 3.702 1.00 97.12 86 PHE A CA 1
ATOM 677 C C . PHE A 1 86 ? -4.904 -13.805 4.923 1.00 97.12 86 PHE A C 1
ATOM 679 O O . PHE A 1 86 ? -3.720 -14.120 4.826 1.00 97.12 86 PHE A O 1
ATOM 686 N N . ARG A 1 87 ? -5.549 -13.919 6.088 1.00 94.88 87 ARG A N 1
ATOM 687 C CA . ARG A 1 87 ? -4.893 -14.392 7.319 1.00 94.88 87 ARG A CA 1
ATOM 688 C C . ARG A 1 87 ? -4.474 -15.860 7.278 1.00 94.88 87 ARG A C 1
ATOM 690 O O . ARG A 1 87 ? -3.634 -16.270 8.075 1.00 94.88 87 ARG A O 1
ATOM 697 N N . THR A 1 88 ? -5.046 -16.634 6.368 1.00 97.12 88 THR A N 1
ATOM 698 C CA . THR A 1 88 ? -4.743 -18.048 6.161 1.00 97.12 88 THR A CA 1
ATOM 699 C C . THR A 1 88 ? -3.865 -18.260 4.933 1.00 97.12 88 THR A C 1
ATOM 701 O O . THR A 1 88 ? -2.954 -19.083 4.988 1.00 97.12 88 THR A O 1
ATOM 704 N N . ASN A 1 89 ? -4.109 -17.532 3.840 1.00 97.19 89 ASN A N 1
ATOM 705 C CA . ASN A 1 89 ? -3.441 -17.761 2.556 1.00 97.19 89 ASN A CA 1
ATOM 706 C C . ASN A 1 89 ? -2.344 -16.736 2.207 1.00 97.19 89 ASN A C 1
ATOM 708 O O . ASN A 1 89 ? -1.507 -17.019 1.355 1.00 97.19 89 ASN A O 1
ATOM 712 N N . GLY A 1 90 ? -2.313 -15.577 2.868 1.00 96.00 90 GLY A N 1
ATOM 713 C CA . GLY A 1 90 ? -1.345 -14.509 2.621 1.00 96.00 90 GLY A CA 1
ATOM 714 C C . GLY A 1 90 ? -1.548 -13.733 1.315 1.00 96.00 90 GLY A C 1
ATOM 715 O O . GLY A 1 90 ? -0.676 -12.943 0.957 1.00 96.00 90 GLY A O 1
ATOM 716 N N . PHE A 1 91 ? -2.664 -13.920 0.601 1.00 98.19 91 PHE A N 1
ATOM 717 C CA . PHE A 1 91 ? -2.914 -13.253 -0.678 1.00 98.19 91 PHE A CA 1
ATOM 718 C C . PHE A 1 91 ? -3.522 -11.855 -0.526 1.00 98.19 91 PHE A C 1
ATOM 720 O O . PHE A 1 91 ? -4.477 -11.618 0.211 1.00 98.19 91 PHE A O 1
ATOM 727 N N . PHE A 1 92 ? -2.982 -10.920 -1.294 1.00 98.44 92 PHE A N 1
ATOM 728 C CA . PHE A 1 92 ? -3.520 -9.581 -1.477 1.00 98.44 92 PHE A CA 1
ATOM 729 C C . PHE A 1 92 ? -3.255 -9.140 -2.917 1.00 98.44 92 PHE A C 1
ATOM 731 O O . PHE A 1 92 ? -2.386 -9.682 -3.602 1.00 98.44 92 PHE A O 1
ATOM 738 N N . TYR A 1 93 ? -4.018 -8.160 -3.379 1.00 98.56 93 TYR A N 1
ATOM 739 C CA . TYR A 1 93 ? 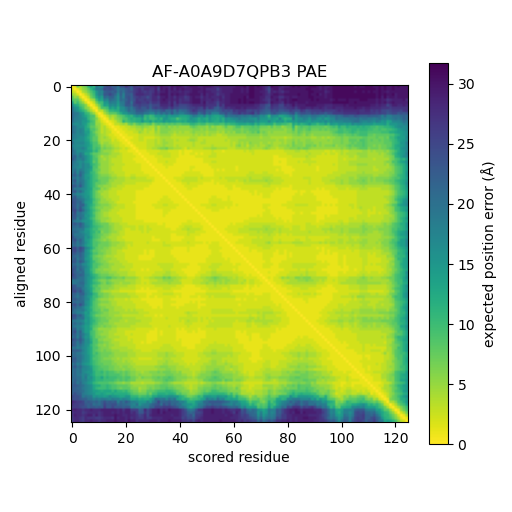-4.045 -7.728 -4.769 1.00 98.56 93 TYR A CA 1
ATOM 740 C C . TYR A 1 93 ? -3.764 -6.234 -4.849 1.00 98.56 93 TYR A C 1
ATOM 742 O O . TYR A 1 93 ? -4.250 -5.460 -4.024 1.00 98.56 93 TYR A O 1
ATOM 750 N N . LEU A 1 94 ? -2.994 -5.834 -5.858 1.00 98.62 94 LEU A N 1
ATOM 751 C CA . LEU A 1 94 ? -2.614 -4.447 -6.104 1.00 98.62 94 LEU A CA 1
ATOM 752 C C . LEU A 1 94 ? -3.153 -3.995 -7.458 1.00 98.62 94 LEU A C 1
ATOM 754 O O . LEU A 1 94 ? -3.153 -4.758 -8.423 1.00 98.62 94 LEU A O 1
ATOM 758 N N . PHE A 1 95 ? -3.545 -2.731 -7.543 1.00 98.44 95 PHE A N 1
ATOM 759 C CA . PHE A 1 95 ? -3.789 -2.039 -8.801 1.00 98.44 95 PHE A CA 1
ATOM 760 C C . PHE A 1 95 ? -2.817 -0.867 -8.901 1.00 98.44 95 PHE A C 1
ATOM 762 O O . PHE A 1 95 ? -2.931 0.107 -8.156 1.00 98.44 95 PHE A 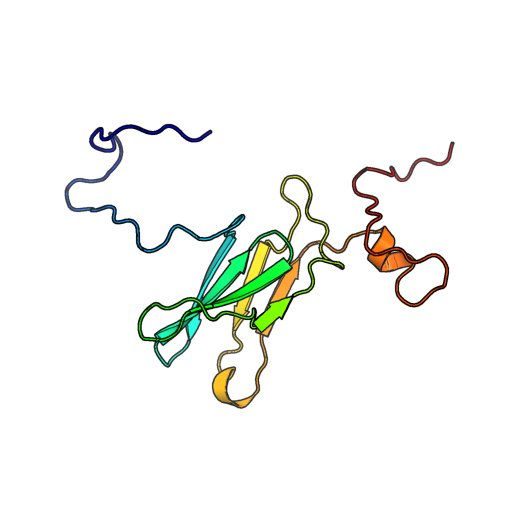O 1
ATOM 769 N N . TYR A 1 96 ? -1.836 -0.976 -9.797 1.00 98.25 96 TYR A N 1
ATOM 770 C CA . TYR A 1 96 ? -0.789 0.028 -9.945 1.00 98.25 96 TYR A CA 1
ATOM 771 C C . TYR A 1 96 ? -0.309 0.167 -11.387 1.00 98.25 96 TYR A C 1
ATOM 773 O O . TYR A 1 96 ? -0.484 -0.723 -12.220 1.00 98.25 96 TYR A O 1
ATOM 781 N N . THR A 1 97 ? 0.296 1.316 -11.683 1.00 97.00 97 THR A N 1
ATOM 782 C CA . THR A 1 97 ? 1.013 1.537 -12.944 1.00 97.00 97 THR A CA 1
ATOM 783 C C . THR A 1 97 ? 2.470 1.104 -12.785 1.00 97.00 97 THR A C 1
ATOM 785 O O . THR A 1 97 ? 3.124 1.527 -11.837 1.00 97.00 97 THR A O 1
ATOM 788 N N . VAL A 1 98 ? 2.992 0.310 -13.722 1.00 95.50 98 VAL A N 1
ATOM 789 C CA . VAL A 1 98 ? 4.413 -0.087 -13.773 1.00 95.50 98 VAL A CA 1
ATOM 790 C C . VAL A 1 98 ? 5.219 0.973 -14.533 1.00 95.50 98 VAL A C 1
ATOM 792 O O . VAL A 1 98 ? 4.800 1.412 -15.610 1.00 95.50 98 VAL A O 1
ATOM 795 N N . ASP A 1 99 ? 6.380 1.381 -14.013 1.00 94.00 99 ASP A N 1
ATOM 796 C CA . ASP A 1 99 ? 7.308 2.236 -14.756 1.00 94.00 99 ASP A CA 1
ATOM 797 C C . ASP A 1 99 ? 7.867 1.490 -15.979 1.00 94.00 99 ASP A C 1
ATOM 799 O O . ASP A 1 99 ? 8.282 0.331 -15.928 1.00 94.00 99 ASP A O 1
ATOM 803 N N . ARG A 1 100 ? 7.893 2.171 -17.125 1.00 91.75 100 ARG A N 1
ATOM 804 C CA . ARG A 1 100 ? 8.292 1.559 -18.396 1.00 91.75 100 ARG A CA 1
ATOM 805 C C . ARG A 1 100 ? 9.762 1.119 -18.414 1.00 91.75 100 ARG A C 1
ATOM 807 O O . ARG A 1 100 ? 10.089 0.156 -19.107 1.00 91.75 100 ARG A O 1
ATOM 814 N N . HIS A 1 101 ? 10.648 1.810 -17.699 1.00 92.56 101 HIS A N 1
ATOM 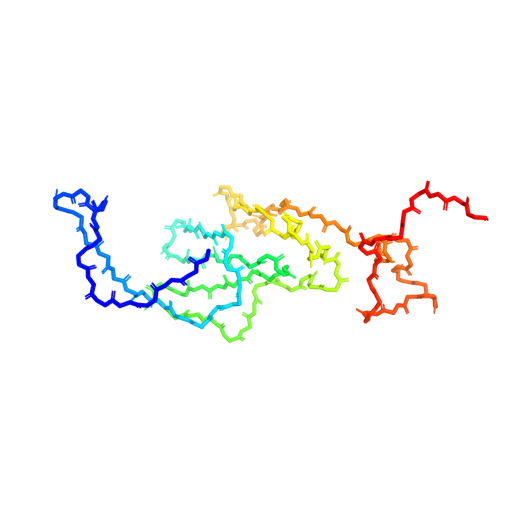815 C CA . HIS A 1 101 ? 12.059 1.439 -17.605 1.00 92.56 101 HIS A CA 1
ATOM 816 C C . HIS A 1 101 ? 12.213 0.170 -16.783 1.00 92.56 101 HIS A C 1
ATOM 818 O O . HIS A 1 101 ? 12.945 -0.720 -17.216 1.00 92.56 101 HIS A O 1
ATOM 824 N N . HIS A 1 102 ? 11.474 0.052 -15.677 1.00 94.19 102 HIS A N 1
ATOM 825 C CA . HIS A 1 102 ? 11.380 -1.202 -14.938 1.00 94.19 102 HIS A CA 1
ATOM 826 C C . HIS A 1 102 ? 10.877 -2.328 -15.849 1.00 94.19 102 HIS A C 1
ATOM 828 O O . HIS A 1 102 ? 11.586 -3.307 -16.064 1.00 94.19 102 HIS A O 1
ATOM 834 N N . LEU A 1 103 ? 9.717 -2.145 -16.488 1.00 93.50 103 LEU A N 1
ATOM 835 C CA . LEU A 1 103 ? 9.088 -3.164 -17.337 1.00 93.50 103 LEU A CA 1
ATOM 836 C C . LEU A 1 103 ? 10.017 -3.728 -18.428 1.00 93.50 103 LEU A C 1
ATOM 838 O O . LEU A 1 103 ? 9.942 -4.911 -18.747 1.00 93.50 103 LEU A O 1
ATOM 842 N N . ILE A 1 104 ? 10.853 -2.884 -19.041 1.00 94.25 104 ILE A N 1
ATOM 843 C CA . ILE A 1 104 ? 11.691 -3.275 -20.186 1.00 94.25 104 ILE A CA 1
ATOM 844 C C . ILE A 1 104 ? 13.073 -3.771 -19.756 1.00 94.25 104 ILE A C 1
ATOM 846 O O . ILE A 1 104 ? 13.622 -4.662 -20.402 1.00 94.25 104 ILE A O 1
ATOM 850 N N . ASN A 1 105 ? 13.662 -3.177 -18.717 1.00 94.19 105 ASN A N 1
ATOM 851 C CA . ASN A 1 105 ? 15.076 -3.379 -18.413 1.00 94.19 105 ASN A CA 1
ATOM 852 C C . ASN A 1 105 ? 15.319 -4.229 -17.170 1.00 94.19 105 ASN A C 1
ATOM 854 O O . ASN A 1 105 ? 16.454 -4.675 -17.006 1.00 94.19 105 ASN A O 1
ATOM 858 N N . PHE A 1 106 ? 14.322 -4.451 -16.307 1.00 94.00 106 PHE A N 1
ATOM 859 C CA . PHE A 1 106 ? 14.518 -5.170 -15.050 1.00 94.00 106 PHE A CA 1
ATOM 860 C C . PHE A 1 106 ? 15.216 -6.524 -15.266 1.00 94.00 106 PHE A C 1
ATOM 862 O O . PHE A 1 106 ? 14.897 -7.278 -16.185 1.00 94.00 106 PHE A O 1
ATOM 869 N N . GLY A 1 107 ? 16.230 -6.806 -14.444 1.00 94.06 107 GLY A N 1
ATOM 870 C CA . GLY A 1 107 ? 17.063 -8.009 -14.559 1.00 94.06 107 GLY A CA 1
ATOM 871 C C . GLY A 1 107 ? 18.137 -7.975 -15.658 1.00 94.06 107 GLY A C 1
ATOM 872 O O . GLY A 1 107 ? 18.889 -8.939 -15.797 1.00 94.06 107 GLY A O 1
ATOM 873 N N . THR A 1 108 ? 18.259 -6.887 -16.425 1.00 95.25 108 THR A N 1
ATOM 874 C CA . THR A 1 108 ? 19.303 -6.720 -17.452 1.00 95.25 108 THR A CA 1
ATOM 875 C C . THR A 1 108 ? 20.400 -5.744 -17.002 1.00 95.25 108 THR A C 1
ATOM 877 O O . THR A 1 108 ? 20.155 -4.896 -16.144 1.00 95.25 108 THR A O 1
ATOM 880 N N . PRO A 1 109 ? 21.598 -5.764 -17.624 1.00 95.31 109 PRO A N 1
ATOM 881 C CA . PRO A 1 109 ? 22.638 -4.763 -17.360 1.00 95.31 109 PRO A CA 1
ATOM 882 C C . PRO A 1 109 ? 22.240 -3.315 -17.690 1.00 95.31 109 PRO A C 1
ATOM 884 O O . PRO A 1 109 ? 22.916 -2.388 -17.259 1.00 95.31 109 PRO A O 1
ATOM 887 N N . ALA A 1 110 ? 21.175 -3.111 -18.474 1.00 91.38 110 ALA A N 1
ATOM 888 C CA . ALA A 1 110 ? 20.650 -1.785 -18.795 1.00 91.38 110 ALA A CA 1
ATOM 889 C C . ALA A 1 110 ? 19.745 -1.219 -17.686 1.00 91.38 110 ALA A C 1
ATOM 891 O O . ALA A 1 110 ? 19.326 -0.060 -17.764 1.00 91.38 110 ALA A O 1
ATOM 892 N N . TYR A 1 111 ? 19.421 -2.020 -16.665 1.00 93.81 111 TYR A N 1
ATOM 893 C CA . TYR A 1 111 ? 18.587 -1.582 -15.562 1.00 93.81 111 TYR A CA 1
ATOM 894 C C . TYR A 1 111 ? 19.307 -0.589 -14.653 1.00 93.81 111 TYR A C 1
ATOM 896 O O . TYR A 1 111 ? 20.495 -0.714 -14.360 1.00 93.81 111 TYR A O 1
ATOM 904 N N . ASN A 1 112 ? 18.552 0.393 -14.174 1.00 89.81 112 ASN A N 1
ATOM 905 C CA . ASN A 1 112 ? 19.015 1.353 -13.186 1.00 89.81 112 ASN A CA 1
ATOM 906 C C . ASN A 1 112 ? 17.817 1.755 -12.304 1.00 89.81 112 ASN A C 1
ATOM 908 O O . ASN A 1 112 ? 16.919 2.398 -12.854 1.00 89.81 112 ASN A O 1
ATOM 912 N N . PRO A 1 113 ? 17.819 1.447 -10.989 1.00 86.06 113 PRO A N 1
ATOM 913 C CA . PRO A 1 113 ? 16.747 1.801 -10.038 1.00 86.06 113 PRO A CA 1
ATOM 914 C C . PRO A 1 113 ? 16.368 3.282 -10.029 1.00 86.06 113 PRO A C 1
ATOM 916 O O . PRO A 1 113 ? 15.274 3.664 -9.636 1.00 86.06 113 PRO A O 1
ATOM 919 N N . THR A 1 114 ? 17.319 4.146 -10.382 1.00 86.19 114 THR A N 1
ATOM 920 C CA . THR A 1 114 ? 17.175 5.603 -10.267 1.00 86.19 114 THR A CA 1
ATOM 921 C C . THR A 1 114 ? 16.630 6.251 -11.538 1.00 86.19 114 THR A C 1
ATOM 923 O O . THR A 1 114 ? 16.388 7.459 -11.567 1.00 86.19 114 THR A O 1
ATOM 926 N N . VAL A 1 115 ? 16.444 5.469 -12.604 1.00 82.56 115 VAL A N 1
ATOM 927 C CA . VAL A 1 115 ? 15.932 5.941 -13.890 1.00 82.56 115 VAL A CA 1
ATOM 928 C C . VAL A 1 115 ? 14.468 5.560 -14.013 1.00 82.56 115 VAL A C 1
ATOM 930 O O . VAL A 1 115 ? 14.119 4.392 -13.943 1.00 82.56 115 VAL A O 1
ATOM 933 N N . ASN A 1 116 ? 13.635 6.555 -14.299 1.00 76.00 116 ASN A N 1
ATOM 934 C CA . ASN A 1 116 ? 12.230 6.365 -14.626 1.00 76.00 116 ASN A CA 1
ATOM 935 C C . ASN A 1 116 ? 11.925 6.970 -15.997 1.00 76.00 116 ASN A C 1
ATOM 937 O O . ASN A 1 116 ? 12.541 7.962 -16.403 1.00 76.00 116 ASN A O 1
ATOM 941 N N . THR A 1 117 ? 10.968 6.403 -16.730 1.00 74.38 117 THR A N 1
ATOM 942 C CA . THR A 1 117 ? 10.635 6.860 -18.096 1.00 74.38 117 THR A CA 1
ATOM 943 C C . THR A 1 117 ? 9.200 7.357 -18.227 1.00 74.38 117 THR A C 1
ATOM 945 O O . THR A 1 117 ? 8.526 7.106 -19.222 1.00 74.38 117 THR A O 1
ATOM 948 N N . PHE A 1 118 ? 8.781 8.174 -17.261 1.00 67.12 118 PHE A N 1
ATOM 949 C CA . PHE A 1 118 ? 7.449 8.784 -17.144 1.00 67.12 118 PHE A CA 1
ATOM 950 C C . PHE A 1 118 ? 6.943 9.517 -18.404 1.00 67.12 118 PHE A C 1
ATOM 952 O O . PHE A 1 118 ? 5.747 9.539 -18.676 1.00 67.12 118 PHE A O 1
ATOM 959 N N . PHE A 1 119 ? 7.847 10.128 -19.181 1.00 59.53 119 PHE A N 1
ATOM 960 C CA . PHE A 1 119 ? 7.502 11.017 -20.305 1.00 59.53 119 PHE A CA 1
ATOM 961 C C . PHE A 1 119 ? 8.187 10.657 -21.623 1.00 59.53 119 PHE A C 1
ATOM 963 O O . PHE A 1 119 ? 8.172 11.456 -22.562 1.00 59.53 119 PHE A O 1
ATOM 970 N N . ARG A 1 120 ? 8.811 9.477 -21.728 1.00 60.59 120 ARG A N 1
ATOM 971 C CA . ARG A 1 120 ? 9.444 9.067 -22.987 1.00 60.59 120 ARG A CA 1
ATOM 972 C C . ARG A 1 120 ? 8.346 8.591 -23.945 1.00 60.59 120 ARG A C 1
ATOM 974 O O . ARG A 1 120 ? 7.997 7.416 -23.989 1.00 60.59 120 ARG A O 1
ATOM 981 N N . GLN A 1 121 ? 7.753 9.566 -24.628 1.00 51.72 121 GLN A N 1
ATOM 982 C CA . GLN A 1 121 ? 6.697 9.442 -25.627 1.00 51.72 121 GLN A CA 1
ATOM 983 C C . GLN A 1 121 ? 7.019 8.313 -26.619 1.00 51.72 121 GLN A C 1
ATOM 985 O O . GLN A 1 121 ? 8.160 8.174 -27.058 1.00 51.72 121 GLN A O 1
ATOM 990 N N . LEU A 1 122 ? 6.007 7.532 -27.007 1.00 54.44 122 LEU A N 1
ATOM 991 C CA . LEU A 1 122 ? 6.050 6.605 -28.146 1.00 54.44 122 LEU A CA 1
ATOM 992 C C . LEU A 1 122 ? 6.119 7.376 -29.478 1.00 54.44 122 LEU A C 1
ATOM 994 O O . LEU A 1 122 ? 5.293 7.164 -30.359 1.00 54.44 122 LEU A O 1
ATOM 998 N N . LEU A 1 123 ? 7.055 8.309 -29.624 1.00 44.94 123 LEU A N 1
ATOM 999 C CA . LEU A 1 123 ? 7.359 8.925 -30.906 1.00 44.94 123 LEU A CA 1
ATOM 1000 C C . LEU A 1 123 ? 8.839 8.682 -31.199 1.00 44.94 123 LEU A C 1
ATOM 1002 O O . LEU A 1 123 ? 9.688 9.198 -30.470 1.00 44.94 123 LEU A O 1
ATOM 1006 N N . PRO A 1 124 ? 9.163 7.871 -32.220 1.00 48.38 124 PRO A N 1
ATOM 1007 C CA . PRO A 1 124 ? 10.520 7.822 -32.727 1.00 48.38 124 PRO A CA 1
ATOM 1008 C C . PRO A 1 124 ? 10.848 9.194 -33.330 1.00 48.38 124 PRO A C 1
ATOM 1010 O O . PRO A 1 124 ? 10.083 9.713 -34.145 1.00 48.38 124 PRO A O 1
ATOM 1013 N N . GLY A 1 125 ? 11.951 9.784 -32.872 1.00 45.62 125 GLY A N 1
ATOM 1014 C CA . GLY A 1 125 ? 12.666 10.828 -33.604 1.00 45.62 125 GLY A CA 1
ATOM 1015 C C . GLY A 1 125 ? 13.625 10.204 -34.603 1.00 45.62 125 GLY A C 1
ATOM 1016 O O . GLY A 1 125 ? 14.091 9.074 -34.323 1.00 45.62 125 GLY A O 1
#

Solvent-accessible surface area (backbone atoms only — not comparable to full-atom values): 7991 Å² total; per-residue (Å²): 136,90,83,92,70,101,57,83,60,95,79,58,57,94,91,66,86,87,80,88,86,79,79,95,69,93,48,76,65,50,69,49,68,52,100,83,55,36,32,42,38,32,24,27,57,24,37,32,34,39,25,44,75,86,70,48,70,53,97,60,60,80,39,79,42,49,72,39,32,24,63,52,91,97,40,11,31,74,42,76,45,73,40,98,56,25,95,80,71,71,45,64,47,77,42,64,38,70,22,57,42,36,76,74,24,63,96,44,93,82,45,53,83,88,57,76,46,93,76,72,64,101,62,89,128

Nearest PDB structures (foldseek):
  2wg3-assembly1_C  TM=9.077E-01  e=5.894E-04  Homo sapiens
  2wfx-assembly1_B  TM=9.226E-01  e=1.598E-03  Homo sapiens
  3ho4-assembly1_A  TM=9.301E-01  e=2.182E-03  Homo sapiens
  3ho4-assembly2_B  TM=9.292E-01  e=2.471E-03  Homo sapiens
  5mqf-assembly1_D  TM=6.557E-01  e=3.618E-01  Homo sapiens

Sequence (125 aa):
MLHLCQTELIAQFPNFTNSVISTSWDEVEGFVWDSTGQQYVWEKGGKVWVVDTSGNKLASPLLDITEEVGNWRDHGLNGFALDPDFRTNGFFYLFYTVDRHHLINFGTPAYNPTVNTFFRQLLPG

Secondary structure (DSSP, 8-state):
---------TTS-TT----------S-EEEEEE-TTS-EEEEETTTEEEEE-TTSPBPSS-SEE-TTTB--STT-SEEEEEE-TTHHHH--EEEEEPBPHHHHHHTTSTT--TT---TT--S---